Protein AF-A0A8C7X546-F1 (afdb_monomer)

Foldseek 3Di:
DDPDDPPDPCPPPPDDPQWDFDDPVCPQQAPPPWGWTWGQDPVGIDIATHEDPQFDDRRSPDGDDPPDDVPVVVVVVVCVVVPPPCPDPDD

InterPro domains:
  IPR000742 EGF-like domain [PF00008] (22-59)
  IPR000742 EGF-like domain [PS00022] (49-60)
  IPR000742 EGF-like domain [PS01186] (49-60)
  IPR000742 EGF-like domain [PS50026] (18-61)
  IPR040180 Neuregulin [PTHR11100] (6-69)

Nearest PDB structures (foldseek):
  3ltg-assembly1_D  TM=9.043E-01  e=3.589E-04  Drosophila melanogaster
  3ca7-assembly1_A  TM=9.181E-01  e=5.301E-04  unclassified
  3c9a-assembly2_C  TM=9.246E-01  e=7.337E-04  unclassified
  3ltf-assembly1_B  TM=8.385E-01  e=2.000E-04  Drosophila melanogaster
  7sz1-assembly1_D  TM=7.770E-01  e=8.674E-03  Homo sapiens

Sequence (91 aa):
CIMEKETSPTVPPLHSEHFKPCHEKDLAYCLNGGECFVIETLSGPHKHCKCREGYQGIRCDQFLPKTDSILFDALFQRLWFDGTNLSYKLI

Radius of gyration: 23.88 Å; Cα contacts (8 Å, |Δi|>4): 100; chains: 1; bounding box: 42×31×72 Å

Organism: NCBI:txid183150

Solvent-accessible surface area (backbone atoms only — not comparable to full-atom values): 5800 Å² total; per-residue (Å²): 133,82,88,81,80,80,86,69,82,82,69,73,68,96,56,65,85,58,62,39,72,50,55,80,90,50,50,77,60,21,33,83,79,20,50,46,31,30,35,70,49,100,91,44,78,41,82,44,44,50,51,39,94,52,34,35,67,81,33,18,77,40,76,46,69,94,69,59,63,68,56,44,50,53,48,52,53,51,40,64,72,70,69,62,84,70,91,78,79,79,135

Structure (mmCIF, N/CA/C/O backbone):
data_AF-A0A8C7X546-F1
#
_entry.id   AF-A0A8C7X546-F1
#
loop_
_atom_site.group_PDB
_atom_site.id
_atom_site.type_symbol
_atom_site.label_atom_id
_atom_site.label_alt_id
_atom_site.label_comp_id
_atom_site.label_asym_id
_atom_site.label_entity_id
_atom_site.label_seq_id
_atom_site.pdbx_PDB_ins_code
_atom_site.Cartn_x
_atom_site.Cartn_y
_atom_site.Cartn_z
_atom_site.occupancy
_atom_site.B_iso_or_equiv
_atom_site.auth_seq_id
_atom_site.auth_comp_id
_atom_site.auth_asym_id
_atom_site.auth_atom_id
_atom_site.pdbx_PDB_model_num
ATOM 1 N N . CYS A 1 1 ? 33.121 15.865 -32.461 1.00 42.94 1 CYS A N 1
ATOM 2 C CA . CYS A 1 1 ? 31.798 15.355 -32.870 1.00 42.94 1 CYS A CA 1
ATOM 3 C C . CYS A 1 1 ? 30.749 16.322 -32.356 1.00 42.94 1 CYS A C 1
ATOM 5 O O . CYS A 1 1 ? 30.922 16.865 -31.273 1.00 42.94 1 CYS A O 1
ATOM 7 N N . ILE A 1 2 ? 29.789 16.645 -33.209 1.00 40.41 2 ILE A N 1
ATOM 8 C CA . ILE A 1 2 ? 28.900 17.802 -33.118 1.00 40.41 2 ILE A CA 1
ATOM 9 C C . ILE A 1 2 ? 27.923 17.613 -31.945 1.00 40.41 2 ILE A C 1
ATOM 11 O O . ILE A 1 2 ? 27.442 16.508 -31.719 1.00 40.41 2 ILE A O 1
ATOM 15 N N . MET A 1 3 ? 27.658 18.685 -31.193 1.00 49.88 3 MET A N 1
ATOM 16 C CA . MET A 1 3 ? 26.576 18.746 -30.205 1.00 49.88 3 MET A CA 1
ATOM 17 C C . MET A 1 3 ? 25.250 18.908 -30.961 1.00 49.88 3 MET A C 1
ATOM 19 O O . MET A 1 3 ? 24.832 20.034 -31.230 1.00 49.88 3 MET A O 1
ATOM 23 N N . GLU A 1 4 ? 24.611 17.809 -31.362 1.00 52.09 4 GLU A N 1
ATOM 24 C CA . GLU A 1 4 ? 23.282 17.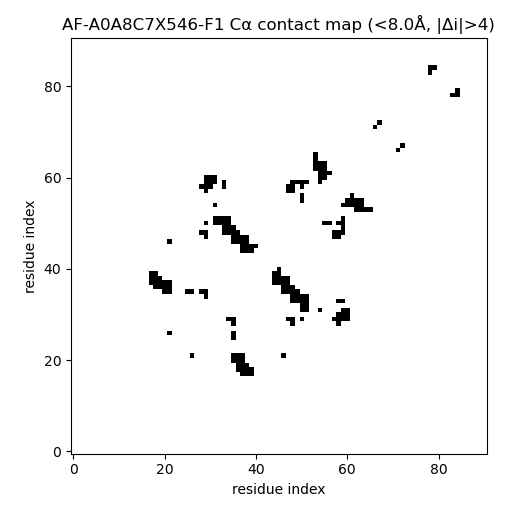879 -31.977 1.00 52.09 4 GLU A CA 1
ATOM 25 C C . GLU A 1 4 ? 22.213 18.102 -30.903 1.00 52.09 4 GLU A C 1
ATOM 27 O O . GLU A 1 4 ? 21.840 17.226 -30.126 1.00 52.09 4 GLU A O 1
ATOM 32 N N . LYS A 1 5 ? 21.758 19.353 -30.849 1.00 54.31 5 LYS A N 1
ATOM 33 C CA . LYS A 1 5 ? 20.590 19.815 -30.111 1.00 54.31 5 LYS A CA 1
ATOM 34 C C . LYS A 1 5 ? 19.334 19.400 -30.883 1.00 54.31 5 LYS A C 1
ATOM 36 O O . LYS A 1 5 ? 18.897 20.120 -31.776 1.00 54.31 5 LYS A O 1
ATOM 41 N N . GLU A 1 6 ? 18.744 18.267 -30.522 1.00 51.41 6 GLU A N 1
ATOM 42 C CA . GLU A 1 6 ? 17.380 17.915 -30.933 1.00 51.41 6 GLU A CA 1
ATOM 43 C C . GLU A 1 6 ? 16.391 18.742 -30.099 1.00 51.41 6 GLU A C 1
ATOM 45 O O . GLU A 1 6 ? 16.170 18.513 -28.908 1.00 51.41 6 GLU A O 1
ATOM 50 N N . THR A 1 7 ? 15.833 19.778 -30.723 1.00 58.84 7 THR A N 1
ATOM 51 C CA . THR A 1 7 ? 14.771 20.612 -30.148 1.00 58.84 7 THR A CA 1
ATOM 52 C C . THR A 1 7 ? 13.450 19.845 -30.257 1.00 58.84 7 THR A C 1
ATOM 54 O O . THR A 1 7 ? 12.655 20.100 -31.155 1.00 58.84 7 THR A O 1
ATOM 57 N N . SER A 1 8 ? 13.221 18.873 -29.372 1.00 54.41 8 SER A N 1
ATOM 58 C CA . SER A 1 8 ? 11.921 18.199 -29.282 1.00 54.41 8 SER A CA 1
ATOM 59 C C . SER A 1 8 ? 10.943 19.097 -28.512 1.00 54.41 8 SER A C 1
ATOM 61 O O . SER A 1 8 ? 11.306 19.580 -27.432 1.00 54.41 8 SER A O 1
ATOM 63 N N . PRO A 1 9 ? 9.731 19.386 -29.027 1.00 53.84 9 PRO A N 1
ATOM 64 C CA . PRO A 1 9 ? 8.750 20.171 -28.292 1.00 53.84 9 PRO A CA 1
ATOM 65 C C . PRO A 1 9 ? 8.439 19.428 -26.995 1.00 53.84 9 PRO A C 1
ATOM 67 O O . PRO A 1 9 ? 7.862 18.344 -27.013 1.00 53.84 9 PRO A O 1
ATOM 70 N N . THR A 1 10 ? 8.857 19.991 -25.861 1.00 54.31 10 THR A N 1
ATOM 71 C CA . THR A 1 10 ? 8.561 19.452 -24.532 1.00 54.31 10 THR A CA 1
ATOM 72 C C . THR A 1 10 ? 7.078 19.667 -24.246 1.00 54.31 10 THR A C 1
ATOM 74 O O . THR A 1 10 ? 6.687 20.563 -23.504 1.00 54.31 10 THR A O 1
ATOM 77 N N . VAL A 1 11 ? 6.226 18.863 -24.878 1.00 57.56 11 VAL A N 1
ATOM 78 C CA . VAL A 1 11 ? 4.919 18.546 -24.318 1.00 57.56 11 VAL A CA 1
ATOM 79 C C . VAL A 1 11 ? 5.252 17.735 -23.068 1.00 57.56 11 VAL A C 1
ATOM 81 O O . VAL A 1 11 ? 5.839 16.660 -23.216 1.00 57.56 11 VAL A O 1
ATOM 84 N N . PRO A 1 12 ? 5.000 18.237 -21.844 1.00 56.66 12 PRO A N 1
ATOM 85 C CA . PRO A 1 12 ? 5.196 17.409 -20.666 1.00 56.66 12 PRO A CA 1
ATOM 86 C C . PRO A 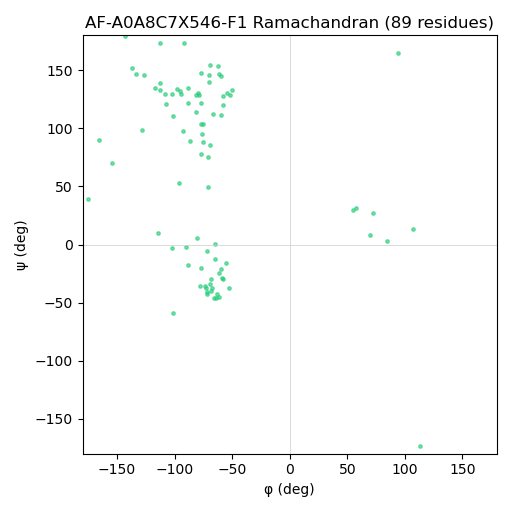1 12 ? 4.367 16.139 -20.880 1.00 56.66 12 PRO A C 1
ATOM 88 O O . PRO A 1 12 ? 3.205 16.255 -21.290 1.00 56.66 12 PRO A O 1
ATOM 91 N N . PRO A 1 13 ? 4.937 14.938 -20.690 1.00 57.22 13 PRO A N 1
ATOM 92 C CA . PRO A 1 13 ? 4.152 13.724 -20.790 1.00 57.22 13 PRO A CA 1
ATOM 93 C C . PRO A 1 13 ? 2.924 13.897 -19.891 1.00 57.22 13 PRO A C 1
ATOM 95 O O . PRO A 1 13 ? 3.032 14.302 -18.735 1.00 57.22 13 PRO A O 1
ATOM 98 N N . LEU A 1 14 ? 1.739 13.644 -20.457 1.00 53.03 14 LEU A N 1
ATOM 99 C CA . LEU A 1 14 ? 0.440 13.789 -19.782 1.00 53.03 14 LEU A CA 1
ATOM 100 C C . LEU A 1 14 ? 0.376 12.967 -18.478 1.00 53.03 14 LEU A C 1
ATOM 102 O O . LE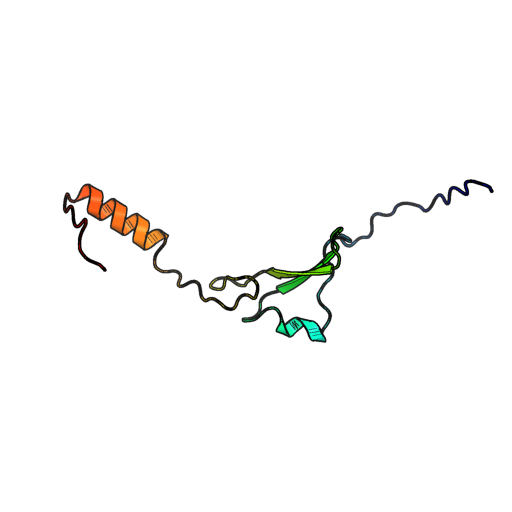U A 1 14 ? -0.484 13.181 -17.627 1.00 53.03 14 LEU A O 1
ATOM 106 N N . HIS A 1 15 ? 1.305 12.025 -18.332 1.00 55.75 15 HIS A N 1
ATOM 107 C CA . HIS A 1 15 ? 1.504 11.189 -17.174 1.00 55.75 15 HIS A CA 1
ATOM 108 C C . HIS A 1 15 ? 2.837 11.536 -16.501 1.00 55.75 15 HIS A C 1
ATOM 110 O O . HIS A 1 15 ? 3.870 11.624 -17.162 1.00 55.75 15 HIS A O 1
ATOM 116 N N . SER A 1 16 ? 2.823 11.695 -15.177 1.00 55.22 16 SER A N 1
ATOM 117 C CA . SER A 1 16 ? 4.052 11.839 -14.395 1.00 55.22 16 SER A CA 1
ATOM 118 C C . SER A 1 16 ? 4.938 10.609 -14.610 1.00 55.22 16 SER A C 1
ATOM 120 O O . SER A 1 16 ? 4.528 9.491 -14.297 1.00 55.22 16 SER A O 1
ATOM 122 N N . GLU A 1 17 ? 6.153 10.803 -15.127 1.00 57.88 17 GLU A N 1
ATOM 123 C CA . GLU A 1 17 ? 7.110 9.707 -15.355 1.00 57.88 17 GLU A CA 1
ATOM 124 C C . GLU A 1 17 ? 7.587 9.041 -14.057 1.00 57.88 17 GLU A C 1
ATOM 126 O O . GLU A 1 17 ? 8.156 7.954 -14.091 1.00 57.88 17 GLU A O 1
ATOM 131 N N . HIS A 1 18 ? 7.315 9.660 -12.905 1.00 64.06 18 HIS A N 1
ATOM 132 C CA . HIS A 1 18 ? 7.715 9.136 -11.602 1.00 64.06 18 HIS A CA 1
ATOM 133 C C . HIS A 1 18 ? 6.844 7.980 -11.101 1.00 64.06 18 HIS A C 1
ATOM 135 O O . HIS A 1 18 ? 7.283 7.245 -10.220 1.00 64.06 18 HIS A O 1
ATOM 141 N N . PHE A 1 19 ? 5.625 7.813 -11.624 1.00 68.25 19 PHE A N 1
ATOM 142 C CA . PHE A 1 19 ? 4.679 6.815 -11.123 1.00 68.25 19 PHE A CA 1
ATOM 143 C C . PHE A 1 19 ? 4.156 5.970 -12.275 1.00 68.25 19 PHE A C 1
ATOM 145 O O . PHE A 1 19 ? 3.239 6.364 -12.999 1.00 68.25 19 PHE A O 1
ATOM 152 N N . LYS A 1 20 ? 4.743 4.784 -12.439 1.00 80.12 20 LYS A N 1
ATOM 153 C CA . LYS A 1 20 ? 4.275 3.794 -13.412 1.00 80.12 20 LYS A CA 1
ATOM 154 C C . LYS A 1 20 ? 3.403 2.761 -12.693 1.00 80.12 20 LYS A C 1
ATOM 156 O O . LYS A 1 20 ? 3.793 2.304 -11.618 1.00 80.12 20 LYS A O 1
ATOM 161 N N . PRO A 1 21 ? 2.230 2.380 -13.226 1.00 82.94 21 PRO A N 1
ATOM 162 C CA . PRO A 1 21 ? 1.459 1.282 -12.651 1.00 82.94 21 PRO A CA 1
ATOM 163 C C . PRO A 1 21 ? 2.290 -0.007 -12.669 1.00 82.94 21 PRO A C 1
ATOM 165 O O . PRO A 1 21 ? 3.084 -0.235 -13.584 1.00 82.94 21 PRO A O 1
ATOM 168 N N . CYS A 1 22 ? 2.125 -0.851 -11.650 1.00 86.81 22 CYS A N 1
ATOM 169 C CA . CYS A 1 22 ? 2.792 -2.151 -11.626 1.00 86.81 22 CYS A CA 1
ATOM 170 C C . CYS A 1 22 ? 2.349 -3.027 -12.807 1.00 86.81 22 CYS A C 1
ATOM 172 O O . CYS A 1 22 ? 1.191 -2.991 -13.222 1.00 86.81 22 CYS A O 1
ATOM 174 N N . HIS A 1 23 ? 3.258 -3.862 -13.317 1.00 81.56 23 HIS A N 1
ATOM 175 C CA . HIS A 1 23 ? 2.887 -4.912 -14.265 1.00 81.56 23 HIS A CA 1
ATOM 176 C C . HIS A 1 23 ? 1.913 -5.906 -13.616 1.00 81.56 23 HIS A C 1
ATOM 178 O O . HIS A 1 23 ? 1.975 -6.135 -12.410 1.00 81.56 23 HIS A O 1
ATOM 184 N N . GLU A 1 24 ? 1.072 -6.567 -14.417 1.00 77.12 24 GLU A N 1
ATOM 185 C CA . GLU A 1 24 ? 0.056 -7.513 -13.923 1.00 77.12 24 GLU A CA 1
ATOM 186 C C . GLU A 1 24 ? 0.630 -8.604 -13.004 1.00 77.12 24 GLU A C 1
ATOM 188 O O . GLU A 1 24 ? 0.045 -8.937 -11.977 1.00 77.12 24 GLU A O 1
ATOM 193 N N . LYS A 1 25 ? 1.836 -9.091 -13.317 1.00 76.38 25 LYS A N 1
ATOM 194 C CA . LYS A 1 25 ? 2.581 -10.071 -12.506 1.00 76.38 25 LYS A CA 1
ATOM 195 C C . LYS A 1 25 ? 2.939 -9.581 -11.094 1.00 76.38 25 LYS A C 1
ATOM 197 O O . LYS A 1 25 ? 3.160 -10.391 -10.201 1.00 76.38 25 LYS A O 1
ATOM 202 N N . ASP A 1 26 ? 3.013 -8.268 -10.903 1.00 79.06 26 ASP A N 1
ATOM 203 C CA . ASP A 1 26 ? 3.417 -7.613 -9.661 1.00 79.06 26 ASP A CA 1
ATOM 204 C C . ASP A 1 26 ? 2.218 -7.071 -8.867 1.00 79.06 26 ASP A C 1
ATOM 206 O O . ASP A 1 26 ? 2.401 -6.601 -7.746 1.00 79.06 26 ASP A O 1
ATOM 210 N N . LEU A 1 27 ? 0.988 -7.185 -9.389 1.00 76.69 27 LEU A N 1
ATOM 211 C CA . LEU A 1 27 ? -0.232 -6.764 -8.686 1.00 76.69 27 LEU A CA 1
ATOM 212 C C . LEU A 1 27 ? -0.422 -7.498 -7.350 1.00 76.69 27 LEU A C 1
ATOM 214 O O . LEU A 1 27 ? -0.953 -6.920 -6.410 1.00 76.69 27 LEU A O 1
ATOM 218 N N . ALA A 1 28 ? 0.082 -8.732 -7.227 1.00 85.12 28 ALA A N 1
ATOM 219 C CA . ALA A 1 28 ? 0.062 -9.501 -5.978 1.00 85.12 28 ALA A CA 1
ATOM 220 C C . ALA A 1 28 ? 1.047 -8.983 -4.904 1.00 85.12 28 ALA A C 1
ATOM 222 O O . ALA A 1 28 ? 1.082 -9.497 -3.780 1.00 85.12 28 ALA A O 1
ATOM 223 N N . TYR A 1 29 ? 1.886 -7.989 -5.225 1.00 89.31 29 TYR A N 1
ATOM 224 C CA . TYR A 1 29 ? 2.769 -7.366 -4.242 1.00 89.31 29 TYR A CA 1
ATOM 225 C C . TYR A 1 29 ? 1.967 -6.607 -3.182 1.00 89.31 29 TYR A C 1
ATOM 227 O O . TYR A 1 29 ? 2.218 -6.814 -1.993 1.00 89.31 29 TYR A O 1
ATOM 235 N N . CYS A 1 30 ? 0.982 -5.808 -3.604 1.00 93.38 30 CYS A N 1
ATOM 236 C CA . CYS A 1 30 ? 0.062 -5.110 -2.711 1.00 93.38 30 CYS A CA 1
ATOM 237 C C . CYS A 1 30 ? -1.146 -6.001 -2.406 1.00 93.38 30 CYS A C 1
ATOM 239 O O . CYS A 1 30 ? -1.859 -6.441 -3.305 1.00 93.38 30 CYS A O 1
ATOM 241 N N . LEU A 1 31 ? -1.376 -6.282 -1.129 1.00 91.88 31 LEU A N 1
ATOM 242 C CA . LEU A 1 31 ? -2.478 -7.115 -0.659 1.00 91.88 31 LEU A CA 1
ATOM 243 C C . LEU A 1 31 ? -3.712 -6.260 -0.337 1.00 91.88 31 LEU A C 1
ATOM 245 O O . LEU A 1 31 ? -3.674 -5.030 -0.384 1.00 91.88 31 LEU A O 1
ATOM 249 N N . ASN A 1 32 ? -4.831 -6.921 -0.028 1.00 91.56 32 ASN A N 1
ATOM 250 C CA . ASN A 1 32 ? -6.053 -6.290 0.493 1.00 91.56 32 ASN A CA 1
ATOM 251 C C . ASN A 1 32 ? -6.626 -5.150 -0.378 1.00 91.56 32 ASN A C 1
ATOM 253 O O . ASN A 1 32 ? -7.269 -4.223 0.114 1.00 91.56 32 ASN A O 1
ATOM 257 N N . GLY A 1 33 ? -6.415 -5.229 -1.696 1.00 87.75 33 GLY A N 1
ATOM 258 C CA . GLY A 1 33 ? -6.900 -4.229 -2.647 1.00 87.75 33 GLY A CA 1
ATOM 259 C C . GLY A 1 33 ? -6.144 -2.899 -2.590 1.00 87.75 33 GLY A C 1
ATOM 260 O O . GLY A 1 33 ? -6.746 -1.867 -2.887 1.00 87.75 33 GLY A O 1
ATOM 261 N N . GLY A 1 34 ? -4.870 -2.917 -2.176 1.00 91.00 34 GLY A N 1
ATOM 262 C CA . GLY A 1 34 ? -3.959 -1.778 -2.289 1.00 91.00 34 GLY A CA 1
ATOM 263 C C . GLY A 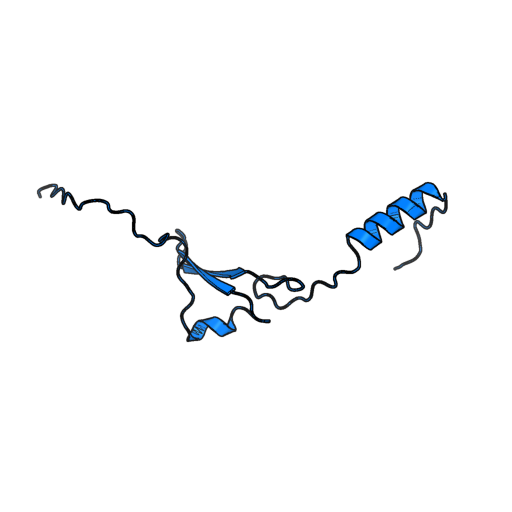1 34 ? -3.553 -1.490 -3.739 1.00 91.00 34 GLY A C 1
ATOM 264 O O . GLY A 1 34 ? -3.404 -2.400 -4.553 1.00 91.00 34 GLY A O 1
ATOM 265 N N . GLU A 1 35 ? -3.362 -0.213 -4.060 1.00 91.12 35 GLU A N 1
ATOM 266 C CA . GLU A 1 35 ? -2.917 0.240 -5.382 1.00 91.12 35 GLU A CA 1
ATOM 267 C C . GLU A 1 35 ? -1.392 0.106 -5.494 1.00 91.12 35 GLU A C 1
ATOM 269 O O . GLU A 1 35 ? -0.664 0.592 -4.628 1.00 91.12 35 GLU A O 1
ATOM 274 N N . CYS A 1 36 ? -0.908 -0.539 -6.559 1.00 90.19 36 CYS A N 1
ATOM 275 C CA . CYS A 1 36 ? 0.517 -0.790 -6.788 1.00 90.19 36 CYS A CA 1
ATOM 276 C C . CYS A 1 36 ? 1.102 0.183 -7.815 1.00 90.19 36 CYS A C 1
ATOM 278 O O . CYS A 1 36 ? 0.586 0.305 -8.931 1.00 90.19 36 CYS A O 1
ATOM 280 N N . PHE A 1 37 ? 2.221 0.813 -7.466 1.00 89.75 37 PHE A N 1
ATOM 281 C CA . PHE A 1 37 ? 2.983 1.688 -8.354 1.00 89.75 37 PHE A CA 1
ATOM 282 C C . PHE A 1 37 ? 4.486 1.440 -8.237 1.00 89.75 37 PHE A C 1
ATOM 284 O O . PHE A 1 37 ? 5.000 1.008 -7.205 1.00 89.75 37 PHE A O 1
ATOM 291 N N . VAL A 1 38 ? 5.196 1.714 -9.323 1.00 88.38 38 VAL A N 1
ATOM 292 C CA . VAL A 1 38 ? 6.649 1.643 -9.424 1.00 88.38 38 VAL A CA 1
ATOM 293 C C . VAL A 1 38 ? 7.196 3.060 -9.503 1.00 88.38 38 VAL A C 1
ATOM 295 O O . VAL A 1 38 ? 6.745 3.856 -10.329 1.00 88.38 38 VAL A O 1
ATOM 298 N N . ILE A 1 39 ? 8.175 3.345 -8.647 1.00 84.62 39 ILE A N 1
ATOM 299 C CA . ILE A 1 39 ? 8.943 4.587 -8.644 1.00 84.62 39 ILE A CA 1
ATOM 300 C C . ILE A 1 39 ? 10.343 4.276 -9.160 1.00 84.62 39 ILE A C 1
ATOM 302 O O . ILE A 1 39 ? 11.060 3.456 -8.585 1.00 84.62 39 ILE A O 1
ATOM 306 N N . GLU A 1 40 ? 10.739 4.934 -10.243 1.00 83.56 40 GLU A N 1
ATOM 307 C CA . GLU A 1 40 ? 12.113 4.887 -10.737 1.00 83.56 40 GLU A CA 1
ATOM 308 C C . GLU A 1 40 ? 12.966 5.867 -9.929 1.00 83.56 40 GLU A C 1
ATOM 310 O O . GLU A 1 40 ? 12.751 7.077 -9.952 1.00 83.56 40 GLU A O 1
ATOM 315 N N . THR A 1 41 ? 13.922 5.335 -9.169 1.00 78.38 41 THR A N 1
ATOM 316 C CA . THR A 1 41 ? 14.899 6.126 -8.410 1.00 78.38 41 THR A CA 1
ATOM 317 C C . THR A 1 41 ? 16.299 5.925 -8.986 1.00 78.38 41 THR A C 1
ATOM 319 O O . THR A 1 41 ? 16.521 5.046 -9.819 1.00 78.38 41 THR A O 1
ATOM 322 N N . LEU A 1 42 ? 17.283 6.682 -8.492 1.00 80.06 42 LEU A N 1
ATOM 323 C CA . LEU A 1 42 ? 18.696 6.492 -8.853 1.00 80.06 42 LEU A CA 1
ATOM 324 C C . LEU A 1 42 ? 19.227 5.086 -8.507 1.00 80.06 42 LEU A C 1
ATOM 326 O O . LEU A 1 42 ? 20.215 4.646 -9.086 1.00 80.06 42 LEU A O 1
ATOM 330 N N . SER A 1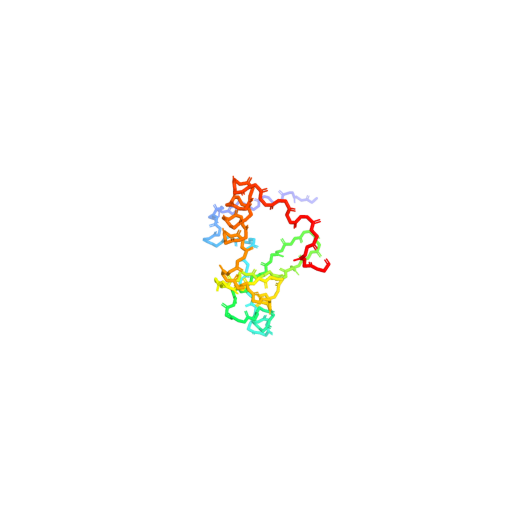 43 ? 18.572 4.378 -7.582 1.00 84.00 43 SER A N 1
ATOM 331 C CA . SER A 1 43 ? 18.902 3.002 -7.189 1.00 84.00 43 SER A CA 1
ATOM 332 C C . SER A 1 43 ? 18.161 1.937 -8.010 1.00 84.00 43 SER A C 1
ATOM 334 O O . SER A 1 43 ? 18.401 0.746 -7.816 1.00 84.00 43 SER A O 1
ATOM 336 N N . GLY A 1 44 ? 17.292 2.349 -8.938 1.00 81.50 44 GLY A N 1
ATOM 337 C CA . GLY A 1 44 ? 16.467 1.476 -9.769 1.00 81.50 44 GLY A CA 1
ATOM 338 C C . GLY A 1 44 ? 14.962 1.582 -9.476 1.00 81.50 44 GLY A C 1
ATOM 339 O O . GLY A 1 44 ? 14.527 2.462 -8.723 1.00 81.50 44 GLY A O 1
ATOM 340 N N . PRO A 1 45 ? 14.148 0.712 -10.107 1.00 83.25 45 PRO A N 1
ATOM 341 C CA . PRO A 1 45 ? 12.698 0.692 -9.937 1.00 83.25 45 PRO A CA 1
ATOM 342 C C . PRO A 1 45 ? 12.294 0.037 -8.608 1.00 83.25 45 PRO A C 1
ATOM 344 O O . PRO A 1 45 ? 12.580 -1.138 -8.365 1.00 83.25 45 PRO A O 1
ATOM 347 N N . HIS A 1 46 ? 11.567 0.774 -7.770 1.00 86.62 46 HIS A N 1
ATOM 348 C CA . HIS A 1 46 ? 11.035 0.297 -6.492 1.00 86.62 46 HIS A CA 1
ATOM 349 C C . HIS A 1 46 ? 9.512 0.222 -6.514 1.00 86.62 46 HIS A C 1
ATOM 351 O O . HIS A 1 46 ? 8.841 1.112 -7.030 1.00 86.62 46 HIS A O 1
ATOM 357 N N . LYS A 1 47 ? 8.963 -0.845 -5.928 1.00 88.62 47 LYS A N 1
ATOM 358 C CA . LYS A 1 47 ? 7.517 -1.060 -5.812 1.00 88.62 47 LYS A CA 1
ATOM 359 C C . LYS A 1 47 ? 7.000 -0.420 -4.533 1.00 88.62 47 LYS A C 1
ATOM 361 O O . LYS A 1 47 ? 7.571 -0.625 -3.465 1.00 88.62 47 LYS A O 1
ATOM 366 N N . HIS A 1 48 ? 5.892 0.288 -4.646 1.00 89.81 48 HIS A N 1
ATOM 367 C CA . HIS A 1 48 ? 5.216 0.947 -3.545 1.00 89.81 48 HIS A CA 1
ATOM 368 C C . HIS A 1 48 ? 3.717 0.654 -3.602 1.00 89.81 48 HIS A C 1
ATOM 370 O O . HIS A 1 48 ? 3.132 0.504 -4.676 1.00 89.81 48 HIS A O 1
ATOM 376 N N . CYS A 1 49 ? 3.112 0.568 -2.420 1.00 91.69 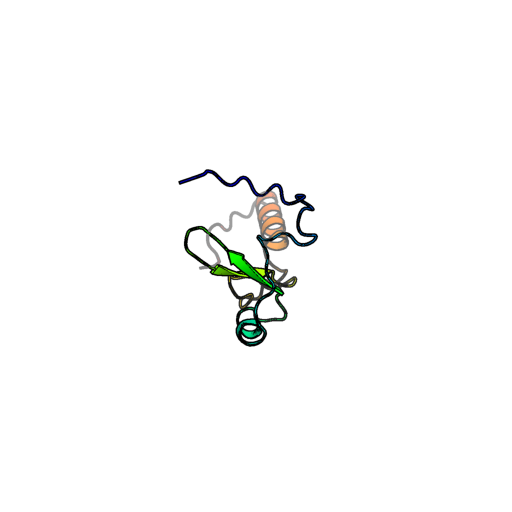49 CYS A N 1
ATOM 377 C CA . CYS A 1 49 ? 1.693 0.299 -2.256 1.00 91.69 49 CYS A CA 1
ATOM 378 C C . CYS A 1 49 ? 1.002 1.485 -1.592 1.00 91.69 49 CYS A C 1
ATOM 380 O O . CYS A 1 49 ? 1.465 1.999 -0.574 1.00 91.69 49 CYS A O 1
ATOM 382 N N . LYS A 1 50 ? -0.146 1.881 -2.136 1.00 90.88 50 LYS A N 1
ATOM 383 C CA . LYS A 1 50 ? -1.088 2.782 -1.475 1.00 90.88 50 LYS A CA 1
ATOM 384 C C . LYS 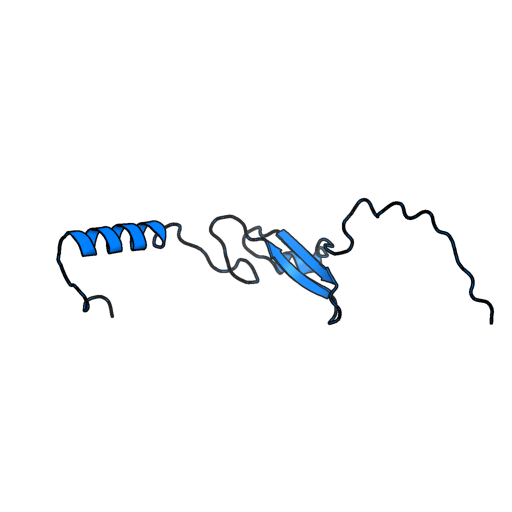A 1 50 ? -2.218 1.934 -0.916 1.00 90.88 50 LYS A C 1
ATOM 386 O O . LYS A 1 50 ? -2.998 1.339 -1.659 1.00 90.88 50 LYS A O 1
ATOM 391 N N . CYS A 1 51 ? -2.262 1.845 0.406 1.00 91.88 51 CYS A N 1
ATOM 392 C CA . CYS A 1 51 ? -3.196 0.970 1.094 1.00 91.88 51 CYS A CA 1
ATOM 393 C C . CYS A 1 51 ? -4.607 1.546 1.136 1.00 91.88 51 CYS A C 1
ATOM 395 O O . CYS A 1 51 ? -4.809 2.760 1.207 1.00 91.88 51 CYS A O 1
ATOM 397 N N . ARG A 1 52 ? -5.588 0.642 1.100 1.00 90.62 52 ARG A N 1
ATOM 398 C CA . ARG A 1 52 ? -6.986 0.965 1.376 1.00 90.62 52 ARG A CA 1
ATOM 399 C C . ARG A 1 52 ? -7.148 1.299 2.861 1.00 90.62 52 ARG A C 1
ATOM 401 O O . ARG A 1 52 ? -6.380 0.832 3.699 1.00 90.62 52 ARG A O 1
ATOM 408 N N . GLU A 1 53 ? -8.169 2.085 3.182 1.00 87.50 53 GLU A N 1
ATOM 409 C CA . GLU A 1 53 ? -8.537 2.391 4.562 1.00 87.50 53 GLU A CA 1
ATOM 410 C C . GLU A 1 53 ? -8.652 1.116 5.419 1.00 87.50 53 GLU A C 1
ATOM 412 O O . GLU A 1 53 ? -9.262 0.129 5.002 1.00 87.50 53 GLU A O 1
ATOM 417 N N . GLY A 1 54 ? -8.052 1.141 6.612 1.00 86.06 54 GLY A N 1
ATOM 418 C CA . GLY A 1 54 ? -7.995 -0.014 7.511 1.00 86.06 54 GLY A CA 1
ATOM 419 C C . GLY A 1 54 ? -6.850 -0.988 7.227 1.00 86.06 54 GLY A C 1
ATOM 420 O O . GLY A 1 54 ? -6.742 -1.988 7.927 1.00 86.06 54 GLY A O 1
ATOM 421 N N . TYR A 1 55 ? -5.973 -0.708 6.259 1.00 90.19 55 TYR A N 1
ATOM 422 C CA . TYR A 1 55 ? -4.766 -1.496 6.002 1.00 90.19 55 TYR A CA 1
ATOM 423 C C . TYR A 1 55 ? -3.509 -0.620 5.996 1.00 90.19 55 TYR A C 1
ATOM 425 O O . TYR A 1 55 ? -3.537 0.531 5.564 1.00 90.19 55 TYR A O 1
ATOM 433 N N . GLN A 1 56 ? -2.397 -1.180 6.462 1.00 87.94 56 GLN A N 1
ATOM 434 C CA . GLN A 1 56 ? -1.083 -0.544 6.531 1.00 87.94 56 GLN A CA 1
ATOM 435 C C . GLN A 1 56 ? 0.040 -1.542 6.219 1.00 87.94 56 GLN A C 1
ATOM 437 O O . GLN A 1 56 ? -0.199 -2.726 5.974 1.00 87.94 56 GLN A O 1
ATOM 442 N N . GLY A 1 57 ? 1.276 -1.048 6.251 1.00 89.19 57 GLY A N 1
ATOM 443 C CA . GLY A 1 57 ? 2.475 -1.818 5.941 1.00 89.19 57 GLY A CA 1
ATOM 444 C C . GLY A 1 57 ? 2.899 -1.669 4.482 1.00 89.19 57 GLY A C 1
ATOM 445 O O . GLY A 1 57 ? 2.135 -1.221 3.629 1.00 89.19 57 GLY A O 1
ATOM 446 N N . ILE A 1 58 ? 4.140 -2.066 4.185 1.00 90.94 58 ILE A N 1
ATOM 447 C CA . ILE A 1 58 ? 4.762 -1.920 2.853 1.00 90.94 58 ILE A CA 1
ATOM 448 C C . ILE A 1 58 ? 3.941 -2.630 1.764 1.00 90.94 58 ILE A C 1
ATOM 450 O O . ILE A 1 58 ? 3.933 -2.204 0.613 1.00 90.94 58 ILE A O 1
ATOM 454 N N . ARG A 1 59 ? 3.230 -3.700 2.140 1.00 93.50 59 ARG A N 1
ATOM 455 C CA . ARG A 1 59 ? 2.399 -4.517 1.249 1.00 93.50 59 ARG A CA 1
ATOM 456 C C . ARG A 1 59 ? 0.907 -4.444 1.566 1.00 93.50 59 ARG A C 1
ATOM 458 O O . ARG A 1 59 ? 0.146 -5.228 1.006 1.00 93.50 59 ARG A O 1
ATOM 465 N N . CYS A 1 60 ? 0.479 -3.534 2.442 1.00 93.06 60 CYS A N 1
ATOM 466 C CA . CYS A 1 60 ? -0.905 -3.456 2.923 1.00 93.06 60 CYS A CA 1
ATOM 467 C C . CYS A 1 60 ? -1.399 -4.751 3.589 1.00 93.06 60 CYS A C 1
ATOM 469 O O . CYS A 1 60 ? -2.572 -5.099 3.480 1.00 93.06 60 CYS A O 1
ATOM 471 N N . ASP A 1 61 ? -0.503 -5.496 4.233 1.00 92.25 61 ASP A N 1
ATOM 472 C CA . ASP A 1 61 ? -0.748 -6.793 4.867 1.00 92.25 61 ASP A CA 1
ATOM 473 C C . ASP A 1 61 ? -1.212 -6.677 6.324 1.00 92.25 61 ASP A C 1
ATOM 475 O O . ASP A 1 61 ? -1.800 -7.611 6.867 1.00 92.25 61 ASP A O 1
ATOM 479 N N . GLN A 1 62 ? -0.995 -5.524 6.949 1.00 89.19 62 GLN A N 1
ATOM 480 C CA . GLN A 1 62 ? -1.375 -5.273 8.331 1.00 89.19 62 GLN A CA 1
ATOM 481 C C . GLN A 1 62 ? -2.743 -4.600 8.381 1.00 89.19 62 GLN A C 1
ATOM 483 O O . GLN A 1 62 ? -2.965 -3.585 7.727 1.00 89.19 62 GLN A O 1
ATOM 488 N N . PHE A 1 63 ? -3.661 -5.131 9.183 1.00 86.25 63 PHE A N 1
ATOM 489 C CA . PHE A 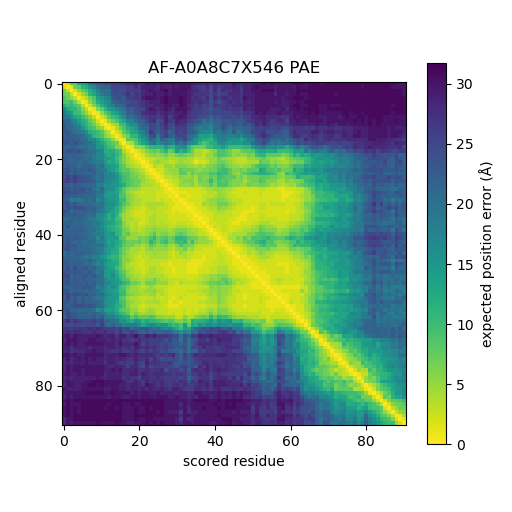1 63 ? -4.932 -4.469 9.461 1.00 86.25 63 PHE A CA 1
ATOM 490 C C . PHE A 1 63 ? -4.726 -3.378 10.521 1.00 86.25 63 PHE A C 1
ATOM 492 O O . PHE A 1 63 ? -4.118 -3.628 11.561 1.00 86.25 63 PHE A O 1
ATOM 499 N N . LEU A 1 64 ? -5.227 -2.175 10.254 1.00 73.44 64 LEU A N 1
ATOM 500 C CA . LEU A 1 64 ? -5.382 -1.097 11.224 1.00 73.44 64 LEU A CA 1
ATOM 501 C C . LEU A 1 64 ? -6.790 -1.201 11.817 1.00 73.44 64 LEU A C 1
ATOM 503 O O . LEU A 1 64 ? -7.743 -0.714 11.195 1.00 73.44 64 LEU A O 1
ATOM 507 N N . PRO A 1 65 ? -6.967 -1.815 12.998 1.00 66.38 65 PRO A N 1
ATOM 508 C CA . PRO A 1 65 ? -8.217 -1.649 13.717 1.00 66.38 65 PRO A CA 1
ATOM 509 C C . PRO A 1 65 ? -8.429 -0.148 13.966 1.00 66.38 65 PRO A C 1
ATOM 511 O O . PRO A 1 65 ? -7.550 0.540 14.473 1.00 66.38 65 PRO A O 1
ATOM 514 N N . LYS A 1 66 ? -9.600 0.387 13.590 1.00 57.59 66 LYS A N 1
ATOM 515 C CA . LYS A 1 66 ? -9.983 1.796 13.843 1.00 57.59 66 LYS A CA 1
ATOM 516 C C . LYS A 1 66 ? -10.124 2.127 15.339 1.00 57.59 66 LYS A C 1
ATOM 518 O O . LYS A 1 66 ? -10.471 3.248 15.703 1.00 57.59 66 LYS A O 1
ATOM 523 N N . THR A 1 67 ? -9.891 1.154 16.202 1.00 60.28 67 THR A N 1
ATOM 524 C CA . THR A 1 67 ? -9.845 1.293 17.647 1.00 60.28 67 THR A CA 1
ATOM 525 C C . THR A 1 67 ? -8.393 1.476 18.071 1.00 60.28 67 THR A C 1
ATOM 527 O O . THR A 1 67 ? -7.536 0.715 17.643 1.00 60.28 67 THR A O 1
ATOM 530 N N . ASP A 1 68 ? -8.156 2.475 18.924 1.00 53.91 68 ASP A N 1
ATOM 531 C CA . ASP A 1 68 ? -6.963 2.620 19.782 1.00 53.91 68 ASP A CA 1
ATOM 532 C C . ASP A 1 68 ? -5.916 3.685 19.418 1.00 53.91 68 ASP A C 1
ATOM 534 O O . ASP A 1 68 ? -4.864 3.726 20.039 1.00 53.91 68 ASP A O 1
ATOM 538 N N . SER A 1 69 ? -6.194 4.637 18.522 1.00 54.31 69 SER A N 1
ATOM 539 C CA . SER A 1 69 ? -5.448 5.920 18.547 1.00 54.31 69 SER A CA 1
ATOM 540 C C . SER A 1 69 ? -6.293 7.005 19.196 1.00 54.31 69 SER A C 1
ATOM 542 O O . SER A 1 69 ? -5.966 7.505 20.259 1.00 54.31 69 SER A O 1
ATOM 544 N N . ILE A 1 70 ? -7.470 7.272 18.629 1.00 57.78 70 ILE A N 1
ATOM 545 C CA . ILE A 1 70 ? -8.392 8.286 19.157 1.00 57.78 70 ILE A CA 1
ATOM 546 C C . ILE A 1 70 ? -9.052 7.803 20.448 1.00 57.78 70 ILE A C 1
ATOM 548 O O . ILE A 1 70 ? -9.262 8.590 21.361 1.00 57.78 70 ILE A O 1
ATOM 552 N N . LEU A 1 71 ? -9.376 6.508 20.541 1.00 55.56 71 LEU A N 1
ATOM 553 C CA . LEU A 1 71 ? -9.947 5.955 21.766 1.00 55.56 71 LEU A CA 1
ATOM 554 C C . LEU A 1 71 ? -8.884 5.839 22.861 1.00 55.56 71 LEU A C 1
ATOM 556 O O . LEU A 1 71 ? -9.202 6.098 24.009 1.00 55.56 71 LEU A O 1
ATOM 560 N N . PHE A 1 72 ? -7.632 5.519 22.522 1.00 55.75 72 PHE A N 1
ATOM 561 C CA . PHE A 1 72 ? -6.551 5.453 23.507 1.00 55.75 72 PHE A CA 1
ATOM 562 C C . PHE A 1 72 ? -6.158 6.852 23.981 1.00 55.75 72 PHE A C 1
ATOM 564 O O . PHE A 1 72 ? -6.051 7.038 25.182 1.00 55.75 72 PHE A O 1
ATOM 571 N N . ASP A 1 73 ? -6.088 7.854 23.097 1.00 62.22 73 ASP A N 1
ATOM 572 C CA . ASP A 1 73 ? -5.902 9.263 23.476 1.00 62.22 73 ASP A CA 1
ATOM 573 C C . ASP A 1 73 ? -7.089 9.797 24.287 1.00 62.22 73 ASP A C 1
ATOM 575 O O . ASP A 1 73 ? -6.897 10.406 25.335 1.00 62.22 73 ASP A O 1
ATOM 579 N N . ALA A 1 74 ? -8.331 9.532 23.866 1.00 63.38 74 ALA A N 1
ATOM 580 C CA . ALA A 1 74 ? -9.520 9.986 24.588 1.00 63.38 74 ALA A CA 1
ATOM 581 C C . ALA A 1 74 ? -9.677 9.292 25.949 1.00 63.38 74 ALA A C 1
ATOM 583 O O . ALA A 1 74 ? -10.087 9.931 26.918 1.00 63.38 74 ALA A O 1
ATOM 584 N N . LEU A 1 75 ? -9.348 8.000 26.048 1.00 63.75 75 LEU A N 1
ATOM 585 C CA . LEU A 1 75 ? -9.334 7.264 27.312 1.00 63.75 75 LEU A CA 1
ATOM 586 C C . LEU A 1 75 ? -8.156 7.704 28.186 1.00 63.75 75 LEU A C 1
ATOM 588 O O . LEU A 1 75 ? -8.360 7.945 29.368 1.00 63.75 75 LEU A O 1
ATOM 592 N N . PHE A 1 76 ? -6.959 7.887 27.629 1.00 58.06 76 PHE A N 1
ATOM 593 C CA . PHE A 1 76 ? -5.781 8.374 28.350 1.00 58.06 76 PHE A CA 1
ATOM 594 C C . PHE A 1 76 ? -6.012 9.777 28.915 1.00 58.06 76 PHE A C 1
ATOM 596 O O . PHE A 1 76 ? -5.749 10.026 30.090 1.00 58.06 76 PHE A O 1
ATOM 603 N N . GLN A 1 77 ? -6.586 10.677 28.117 1.00 61.06 77 GLN A N 1
ATOM 604 C CA . GLN A 1 77 ? -6.898 12.039 28.531 1.00 61.06 77 GLN A CA 1
ATOM 605 C C . GLN A 1 77 ? -8.015 12.063 29.581 1.00 61.06 77 GLN A C 1
ATOM 607 O O . GLN A 1 77 ? -7.896 12.779 30.571 1.00 61.06 77 GLN A O 1
ATOM 612 N N . ARG 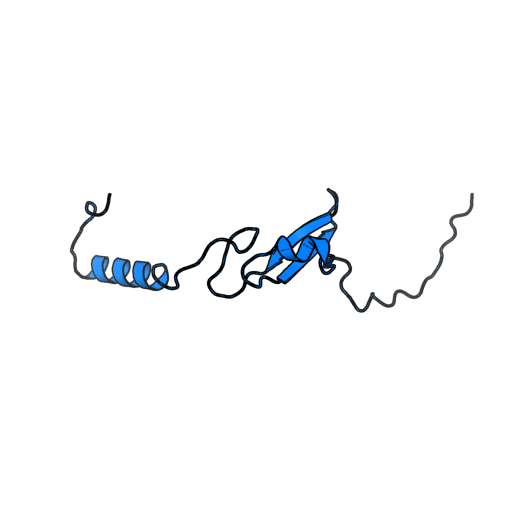A 1 78 ? -9.050 11.222 29.445 1.00 63.03 78 ARG A N 1
ATOM 613 C CA . ARG A 1 78 ? -10.104 11.064 30.463 1.00 63.03 78 ARG A CA 1
ATOM 614 C C . ARG A 1 78 ? -9.562 10.511 31.788 1.00 63.03 78 ARG A C 1
ATOM 616 O O . ARG A 1 78 ? -9.891 11.039 32.843 1.00 63.03 78 ARG A O 1
ATOM 623 N N . LEU A 1 79 ? -8.675 9.517 31.738 1.00 57.53 79 LEU A N 1
ATOM 624 C CA . LEU A 1 79 ? -8.040 8.924 32.922 1.00 57.53 79 LEU A CA 1
ATOM 625 C C . LEU A 1 79 ? -7.064 9.886 33.631 1.00 57.53 79 LEU A C 1
ATOM 627 O O . LEU A 1 79 ? -6.929 9.810 34.852 1.00 57.53 79 LEU A O 1
ATOM 631 N N . TRP A 1 80 ? -6.422 10.811 32.904 1.00 51.16 80 TRP A N 1
ATOM 632 C CA . TRP A 1 80 ? -5.592 11.880 33.485 1.00 51.16 80 TRP A CA 1
ATOM 633 C C . TRP A 1 80 ? -6.418 12.931 34.250 1.00 51.16 80 TRP A C 1
ATOM 635 O O . TRP A 1 80 ? -5.942 13.457 35.255 1.00 51.16 80 TRP A O 1
ATOM 645 N N . PHE A 1 81 ? -7.650 13.227 33.809 1.00 52.03 81 PHE A N 1
ATOM 646 C CA . PHE A 1 81 ? -8.553 14.166 34.497 1.00 52.03 81 PHE A CA 1
ATOM 647 C C . PHE A 1 81 ? -9.235 13.556 35.727 1.00 52.03 81 PHE A C 1
ATOM 649 O O . PHE A 1 81 ? -9.393 14.248 36.731 1.00 52.03 81 PHE A O 1
ATOM 656 N N . ASP A 1 82 ? -9.581 12.268 35.684 1.00 59.34 82 ASP A N 1
ATOM 657 C CA . ASP A 1 82 ? -10.261 11.577 36.790 1.00 59.34 82 ASP A CA 1
ATOM 658 C C . ASP A 1 82 ? -9.301 11.138 37.925 1.00 59.34 82 ASP A C 1
ATOM 660 O O . ASP A 1 82 ? -9.711 10.489 38.888 1.00 59.34 82 ASP A O 1
ATOM 664 N N . GLY A 1 83 ? -8.015 11.507 37.857 1.00 56.91 83 GLY A N 1
ATOM 665 C CA . GLY A 1 83 ? -7.062 11.376 38.969 1.00 56.91 83 GLY A CA 1
ATOM 666 C C . GLY A 1 83 ? -6.648 9.943 39.330 1.00 56.91 83 GLY A C 1
ATOM 667 O O . GLY A 1 83 ? -5.949 9.734 40.324 1.00 56.91 83 GLY A O 1
ATOM 668 N N . THR A 1 84 ? -7.024 8.937 38.540 1.00 62.62 84 THR A N 1
ATOM 669 C CA . THR A 1 84 ? -6.606 7.547 38.755 1.00 62.62 84 THR A CA 1
ATOM 670 C C . THR A 1 84 ? -5.262 7.296 38.078 1.00 62.62 84 THR A C 1
ATOM 672 O O . THR A 1 84 ? -5.201 6.890 36.919 1.00 62.62 84 THR A O 1
ATOM 675 N N . ASN A 1 85 ? -4.160 7.536 38.793 1.00 59.00 85 ASN A N 1
ATOM 676 C CA . ASN A 1 85 ? -2.824 7.143 38.340 1.00 59.00 85 ASN A CA 1
ATOM 677 C C . ASN A 1 85 ? -2.699 5.607 38.366 1.00 59.00 85 ASN A C 1
ATOM 679 O O . ASN A 1 85 ? -2.254 5.007 39.343 1.00 59.00 85 ASN A O 1
ATOM 683 N N . LEU A 1 86 ? -3.135 4.964 37.284 1.00 54.28 86 LEU A N 1
ATOM 684 C CA . LEU A 1 86 ? -2.920 3.544 37.002 1.00 54.28 86 LEU A CA 1
ATOM 685 C C . LEU A 1 86 ? -1.702 3.375 36.089 1.00 54.28 86 LEU A C 1
ATOM 687 O O . LEU A 1 86 ? -1.746 2.697 35.067 1.00 54.28 86 LEU A O 1
ATOM 691 N N . SER A 1 87 ? -0.575 3.964 36.490 1.00 58.78 87 SER A N 1
ATOM 692 C CA . SER A 1 87 ? 0.743 3.663 35.927 1.00 58.78 87 SER A CA 1
ATOM 693 C C . SER A 1 87 ? 1.223 2.261 36.351 1.00 58.78 87 SER A C 1
ATOM 695 O O . SER A 1 87 ? 2.309 2.153 36.900 1.00 58.78 87 SER A O 1
ATOM 697 N N . TYR A 1 88 ? 0.421 1.194 36.217 1.00 57.81 88 TYR A N 1
ATOM 698 C CA . TYR A 1 88 ? 0.861 -0.197 36.474 1.00 57.81 88 TYR A CA 1
ATOM 699 C C . TYR A 1 88 ? -0.201 -1.268 36.154 1.00 57.81 88 TYR A C 1
ATOM 701 O O . TYR A 1 88 ? -0.344 -2.228 36.908 1.00 57.81 88 TYR A O 1
ATOM 709 N N . LYS A 1 89 ? -1.004 -1.183 35.088 1.00 55.00 89 LYS A N 1
ATOM 710 C CA . LYS A 1 89 ? -1.823 -2.368 34.763 1.00 55.00 89 LYS A CA 1
ATOM 711 C C . LYS A 1 89 ? -2.225 -2.483 33.308 1.00 55.00 89 LYS A C 1
ATOM 713 O O . LYS A 1 89 ? -3.397 -2.376 32.998 1.00 55.00 89 LYS A O 1
ATOM 718 N N . LEU A 1 90 ? -1.253 -2.763 32.450 1.00 46.44 90 LEU A N 1
ATOM 719 C CA . LEU A 1 90 ? -1.394 -3.744 31.373 1.00 46.44 90 LEU A CA 1
ATOM 720 C C . LEU A 1 90 ? 0.023 -4.053 30.849 1.00 46.44 90 LEU A C 1
ATOM 722 O O . LEU A 1 90 ? 0.484 -3.386 29.936 1.00 46.44 90 LEU A O 1
ATOM 726 N N . ILE A 1 91 ? 0.654 -5.069 31.460 1.00 40.69 91 ILE A N 1
ATOM 727 C CA . ILE A 1 91 ? 1.895 -5.758 31.033 1.00 40.69 91 ILE A CA 1
ATOM 728 C C . ILE A 1 91 ? 3.177 -4.909 31.042 1.00 40.69 91 ILE A C 1
ATOM 730 O O . ILE A 1 91 ? 3.264 -3.894 30.326 1.00 40.69 91 ILE A O 1
#

pLDDT: mean 71.19, std 16.18, range [40.41, 93.5]

Mean predicted aligned error: 16.6 Å

Secondary structure (DSSP, 8-state):
-------------SS-TT-EEPPGGGGGGS-TTPEEEEEEETTEEEEEEEPPTTEESTTS-EE--SSSSHHHHHHHHHHHHTT---TT---